Protein 2UCZ (pdb70)

InterPro domains:
  IPR000608 Ubiquitin-conjugating (UBC), catalytic core domain [PF00179] (8-156)
  IPR000608 Ubiquitin-conjugating (UBC), catalytic core domain [PS50127] (4-164)
  IPR016135 Ubiquitin-conjugating enzyme/RWD-like [G3DSA:3.10.110.10] (1-165)
  IPR016135 Ubiquitin-conjugating enzyme/RWD-like [SSF54495] (3-162)
  IPR023313 Ubiquitin-conjugating enzyme, active site [PS00183] (78-93)
  IPR050113 Ubiquitin-conjugating enzyme E2-like [PTHR24067] (4-155)

B-factor: mean 26.13, std 0.0, range [26.13, 26.13]

Organism: Saccharomyces cerevisiae (strain ATCC 204508 / S288c) (NCBI:txid559292)

Foldseek 3Di:
DVVQVVVLVVLLVVCVVVPDPQKDKFDPDPPPRQKMKMWHQADDPFLRNLAIFIWMWGDDPPPPAAAIWIFTCCAAQAQQAANNGTGWFQCNADCPDCVPDPPNPLRHGDNVDGVVSVSVVVRVCSVPPDNVNGRDDVSNCCCVPVVVVSSVVRNVVRVVVVVD

Structure (mmCIF, N/CA/C/O backbone):
data_2UCZ
#
_entry.id   2UCZ
#
_cell.length_a   106.500
_cell.length_b   106.500
_cell.length_c   49.300
_cell.angle_alpha   90.00
_cell.angle_beta   90.00
_cell.angle_gamma   120.00
#
_symmetry.space_group_name_H-M   'P 65'
#
loop_
_atom_site.group_PDB
_atom_site.id
_atom_site.type_symbol
_atom_site.label_atom_id
_atom_site.label_alt_id
_atom_site.label_comp_id
_atom_site.label_asym_id
_atom_site.label_entity_id
_atom_site.label_seq_id
_atom_site.pdbx_PDB_ins_code
_atom_site.Cartn_x
_atom_site.Cartn_y
_atom_site.Cartn_z
_atom_site.occupancy
_atom_site.B_iso_or_equiv
_atom_site.auth_seq_id
_atom_site.auth_comp_id
_atom_site.auth_asym_id
_atom_site.auth_atom_id
_atom_site.pdbx_PDB_model_num
ATOM 1 N N . SER A 1 2 ? -1.444 58.809 -17.780 1.00 26.13 2 SER A N 1
ATOM 2 C CA . SER A 1 2 ? -2.876 58.625 -18.179 1.00 26.13 2 SER A CA 1
ATOM 3 C C . SER A 1 2 ? -3.052 57.391 -19.055 1.00 26.13 2 SER A C 1
ATOM 4 O O . SER A 1 2 ? -4.074 56.712 -18.981 1.00 26.13 2 SER A O 1
ATOM 7 N N . LYS A 1 3 ? -2.078 57.134 -19.925 1.00 26.13 3 LYS A N 1
ATOM 8 C CA . LYS A 1 3 ? -2.118 55.955 -20.792 1.00 26.13 3 LYS A CA 1
ATOM 9 C C . LYS A 1 3 ? -1.525 54.778 -20.015 1.00 26.13 3 LYS A C 1
ATOM 10 O O . LYS A 1 3 ? -1.799 53.615 -20.310 1.00 26.13 3 LYS A O 1
ATOM 16 N N . THR A 1 4 ? -0.670 55.113 -19.049 1.00 26.13 4 THR A N 1
ATOM 17 C CA . THR A 1 4 ? -0.011 54.146 -18.166 1.00 26.13 4 THR A CA 1
ATOM 18 C C . THR A 1 4 ? -1.029 53.717 -17.101 1.00 26.13 4 THR A C 1
ATOM 19 O O . THR A 1 4 ? -1.123 52.533 -16.756 1.00 26.13 4 THR A O 1
ATOM 23 N N . ALA A 1 5 ? -1.819 54.692 -16.635 1.00 26.13 5 ALA A N 1
ATOM 24 C CA . ALA A 1 5 ? -2.867 54.473 -15.639 1.00 26.13 5 ALA A CA 1
ATOM 25 C C . ALA A 1 5 ? -3.929 53.538 -16.211 1.00 26.13 5 ALA A C 1
ATOM 26 O O . ALA A 1 5 ? -4.480 52.700 -15.498 1.00 26.13 5 ALA A O 1
ATOM 28 N N . GLN A 1 6 ? -4.182 53.662 -17.513 1.00 26.13 6 GLN A N 1
ATOM 29 C CA . GLN A 1 6 ? -5.174 52.835 -18.185 1.00 26.13 6 GLN A CA 1
ATOM 30 C C . GLN A 1 6 ? -4.725 51.375 -18.342 1.00 26.13 6 GLN A C 1
ATOM 31 O O . GLN A 1 6 ? -5.520 50.452 -18.161 1.00 26.13 6 GLN A O 1
ATOM 37 N N . LYS A 1 7 ? -3.457 51.161 -18.672 1.00 26.13 7 LYS A N 1
ATOM 38 C CA . LYS A 1 7 ? -2.950 49.793 -18.823 1.00 26.13 7 LYS A CA 1
ATOM 39 C C . LYS A 1 7 ? -3.059 49.107 -17.461 1.00 26.13 7 LYS A C 1
ATOM 40 O O . LYS A 1 7 ? -3.331 47.908 -17.378 1.00 26.13 7 LYS A O 1
ATOM 46 N N . ARG A 1 8 ? -2.850 49.901 -16.408 1.00 26.13 8 ARG A N 1
ATOM 47 C CA . ARG A 1 8 ? -2.894 49.469 -15.006 1.00 26.13 8 ARG A CA 1
ATOM 48 C C . ARG A 1 8 ? -4.295 49.075 -14.554 1.00 26.13 8 ARG A C 1
ATOM 49 O O . ARG A 1 8 ? -4.496 47.986 -14.012 1.00 26.13 8 ARG A O 1
ATOM 57 N N . LEU A 1 9 ? -5.240 49.995 -14.750 1.00 26.13 9 LEU A N 1
ATOM 58 C CA . LEU A 1 9 ? -6.635 49.789 -14.382 1.00 26.13 9 LEU A CA 1
ATOM 59 C C . LEU A 1 9 ? -7.228 48.599 -15.103 1.00 26.13 9 LEU A C 1
ATOM 60 O O . LEU A 1 9 ? -8.121 47.949 -14.572 1.00 26.13 9 LEU A O 1
ATOM 65 N N . LEU A 1 10 ? -6.720 48.297 -16.298 1.00 26.13 10 LEU A N 1
ATOM 66 C CA . LEU A 1 10 ? -7.215 47.158 -17.056 1.00 26.13 10 LEU A CA 1
ATOM 67 C C . LEU A 1 10 ? -6.894 45.820 -16.418 1.00 26.13 10 LEU A C 1
ATOM 68 O O . LEU A 1 10 ? -7.735 44.928 -16.416 1.00 26.13 10 LEU A O 1
ATOM 73 N N . LYS A 1 11 ? -5.678 45.671 -15.900 1.00 26.13 11 LYS A N 1
ATOM 74 C CA . LYS A 1 11 ? -5.258 44.420 -15.260 1.00 26.13 11 LYS A CA 1
ATOM 75 C C . LYS A 1 11 ? -6.042 44.167 -13.985 1.00 26.13 11 LYS A C 1
ATOM 76 O O . LYS A 1 11 ? -6.571 43.073 -13.784 1.00 26.13 11 LYS A O 1
ATOM 82 N N . GLU A 1 12 ? -6.096 45.187 -13.129 1.00 26.13 12 GLU A N 1
ATOM 83 C CA . GLU A 1 12 ? -6.797 45.112 -11.851 1.00 26.13 12 GLU A CA 1
ATOM 84 C C . GLU A 1 12 ? -8.249 44.747 -12.054 1.00 26.13 12 GLU A C 1
ATOM 85 O O . GLU A 1 12 ? -8.803 43.931 -11.318 1.00 26.13 12 GLU A O 1
ATOM 91 N N . LEU A 1 13 ? -8.842 45.350 -13.080 1.00 26.13 13 LEU A N 1
ATOM 92 C CA . LEU A 1 13 ? -10.226 45.115 -13.445 1.00 26.13 13 LEU A CA 1
ATOM 93 C C . LEU A 1 13 ? -10.394 43.670 -13.894 1.00 26.13 13 LEU A C 1
ATOM 94 O O . LEU A 1 13 ? -11.241 42.943 -13.367 1.00 26.13 13 LEU A O 1
ATOM 99 N N . GLN A 1 14 ? -9.544 43.270 -14.840 1.00 26.13 14 GLN A N 1
ATOM 100 C CA . GLN A 1 14 ? -9.516 41.925 -15.407 1.00 26.13 14 GLN A CA 1
ATOM 101 C C . GLN A 1 14 ? -9.330 40.904 -14.279 1.00 26.13 14 GLN A C 1
ATOM 102 O O . GLN A 1 14 ? -10.000 39.864 -14.249 1.00 26.13 14 GLN A O 1
ATOM 108 N N . GLN A 1 15 ? -8.449 41.228 -13.335 1.00 26.13 15 GLN A N 1
ATOM 109 C CA . GLN A 1 15 ? -8.170 40.346 -12.202 1.00 26.13 15 GLN A CA 1
ATOM 110 C C . GLN A 1 15 ? -9.315 40.240 -11.207 1.00 26.13 15 GLN A C 1
ATOM 111 O O . GLN A 1 15 ? -9.580 39.169 -10.648 1.00 26.13 15 GLN A O 1
ATOM 117 N N . LEU A 1 16 ? -9.945 41.376 -10.936 1.00 26.13 16 LEU A N 1
ATOM 118 C CA . LEU A 1 16 ? -11.051 41.414 -10.004 1.00 26.13 16 LEU A CA 1
ATOM 119 C C . LEU A 1 16 ? -12.233 40.604 -10.491 1.00 26.13 16 LEU A C 1
ATOM 120 O O . LEU A 1 16 ? -12.807 39.817 -9.734 1.00 26.13 16 LEU A O 1
ATOM 125 N N . ILE A 1 17 ? -12.574 40.775 -11.764 1.00 26.13 17 ILE A N 1
ATOM 126 C CA . ILE A 1 17 ? -13.713 40.074 -12.352 1.00 26.13 17 ILE A CA 1
ATOM 127 C C . ILE A 1 17 ? -13.662 38.539 -12.221 1.00 26.13 17 ILE A C 1
ATOM 128 O O . ILE A 1 17 ? -14.682 37.886 -11.956 1.00 26.13 17 ILE A O 1
ATOM 133 N N . LYS A 1 18 ? -12.464 37.981 -12.338 1.00 26.13 18 LYS A N 1
ATOM 134 C CA . LYS A 1 18 ? -12.283 36.545 -12.224 1.00 26.13 18 LYS A CA 1
ATOM 135 C C . LYS A 1 18 ? -12.188 36.106 -10.754 1.00 26.13 18 LYS A C 1
ATOM 136 O O . LYS A 1 18 ? -12.809 35.123 -10.361 1.00 26.13 18 LYS A O 1
ATOM 142 N N . ASP A 1 19 ? -11.408 36.819 -9.946 1.00 26.13 19 ASP A N 1
ATOM 143 C CA . ASP A 1 19 ? -11.282 36.467 -8.530 1.00 26.13 19 ASP A CA 1
ATOM 144 C C . ASP A 1 19 ? -11.935 37.577 -7.696 1.00 26.13 19 ASP A C 1
ATOM 145 O O . ASP A 1 19 ? -11.265 38.272 -6.917 1.00 26.13 19 ASP A O 1
ATOM 150 N N . SER A 1 20 ? -13.250 37.735 -7.869 1.00 26.13 20 SER A N 1
ATOM 151 C CA . SER A 1 20 ? -14.016 38.776 -7.168 1.00 26.13 20 SER A CA 1
ATOM 152 C C . SER A 1 20 ? -14.275 38.499 -5.678 1.00 26.13 20 SER A C 1
ATOM 153 O O . SER A 1 20 ? -14.873 37.477 -5.315 1.00 26.13 20 SER A O 1
ATOM 156 N N . PRO A 1 21 ? -13.820 39.417 -4.802 1.00 26.13 21 PRO A N 1
ATOM 157 C CA . PRO A 1 21 ? -13.972 39.336 -3.346 1.00 26.13 21 PRO A CA 1
ATOM 158 C C . PRO A 1 21 ? -15.437 39.168 -2.968 1.00 26.13 21 PRO A C 1
ATOM 159 O O . PRO A 1 21 ? -16.318 39.828 -3.538 1.00 26.13 21 PRO A O 1
ATOM 163 N N . PRO A 1 22 ? -15.712 38.296 -1.980 1.00 26.13 22 PRO A N 1
ATOM 164 C CA . PRO A 1 22 ? -17.073 38.026 -1.512 1.00 26.13 22 PRO A CA 1
ATOM 165 C C . PRO A 1 22 ? -17.813 39.284 -1.051 1.00 26.13 22 PRO A C 1
ATOM 166 O O . PRO A 1 22 ? -17.266 40.117 -0.318 1.00 26.13 22 PRO A O 1
ATOM 170 N N . GLY A 1 23 ? -19.028 39.450 -1.565 1.00 26.13 23 GLY A N 1
ATOM 171 C CA . GLY A 1 23 ? -19.854 40.583 -1.193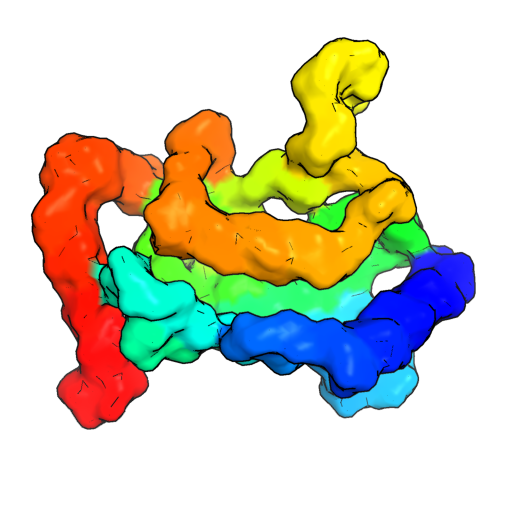 1.00 26.13 23 GLY A CA 1
ATOM 172 C C . GLY A 1 23 ? -19.537 41.884 -1.888 1.00 26.13 23 GLY A C 1
ATOM 173 O O . GLY A 1 23 ? -20.040 42.943 -1.492 1.00 26.13 23 GLY A O 1
ATOM 174 N N . ILE A 1 24 ? -18.701 41.829 -2.916 1.00 26.13 24 ILE A N 1
ATOM 175 C CA . ILE A 1 24 ? -18.362 43.047 -3.626 1.00 26.13 24 ILE A CA 1
ATOM 176 C C . ILE A 1 24 ? -18.240 42.862 -5.129 1.00 26.13 24 ILE A C 1
ATOM 177 O O . ILE A 1 24 ? -17.628 41.910 -5.613 1.00 26.13 24 ILE A O 1
ATOM 182 N N . VAL A 1 25 ? -18.831 43.797 -5.857 1.00 26.13 25 VAL A N 1
ATOM 183 C CA . VAL A 1 25 ? -18.765 43.817 -7.307 1.00 26.13 25 VAL A CA 1
ATOM 184 C C . VAL A 1 25 ? -18.469 45.263 -7.703 1.00 26.13 25 VAL A C 1
ATOM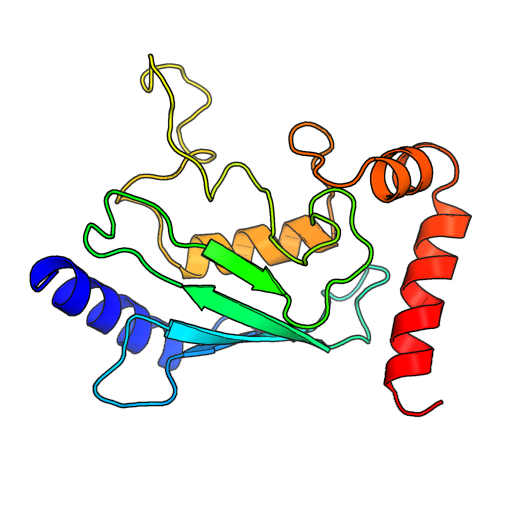 185 O O . VAL A 1 25 ? -19.193 46.190 -7.324 1.00 26.13 25 VAL A O 1
ATOM 189 N N . ALA A 1 26 ? -17.361 45.466 -8.405 1.00 26.13 26 ALA A N 1
ATOM 190 C CA . ALA A 1 26 ? -17.000 46.814 -8.825 1.00 26.13 26 ALA A CA 1
ATOM 191 C C . ALA A 1 26 ? -16.493 46.830 -10.257 1.00 26.13 26 ALA A C 1
ATOM 192 O O . A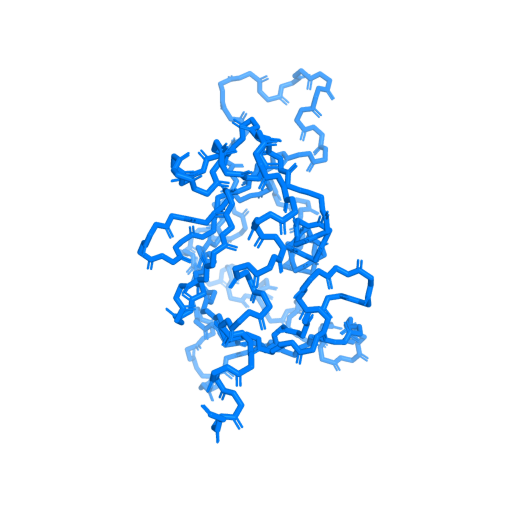LA A 1 26 ? -15.927 45.842 -10.734 1.00 26.13 26 ALA A O 1
ATOM 194 N N . GLY A 1 27 ? -16.702 47.959 -10.931 1.00 26.13 27 GLY A N 1
ATOM 195 C CA . GLY A 1 27 ? -16.261 48.095 -12.302 1.00 26.13 27 GLY A CA 1
ATOM 196 C C . GLY A 1 27 ? -16.893 49.289 -12.980 1.00 26.13 27 GLY A C 1
ATOM 197 O O . GLY A 1 27 ? -17.863 49.843 -12.464 1.00 26.13 27 GLY A O 1
ATOM 198 N N . PRO A 1 28 ? -16.375 49.699 -14.157 1.00 26.13 28 PRO A N 1
ATOM 199 C CA . PRO A 1 28 ? -16.883 50.836 -14.924 1.00 26.13 28 PRO A CA 1
ATOM 200 C C . PRO A 1 28 ? -18.162 50.497 -15.680 1.00 26.13 28 PRO A C 1
ATOM 201 O O . PRO A 1 28 ? -18.509 49.325 -15.843 1.00 26.13 28 PRO A O 1
ATOM 205 N N . LYS A 1 29 ? -18.869 51.535 -16.113 1.00 26.13 29 LYS A N 1
ATOM 206 C CA . LYS A 1 29 ? -20.121 51.380 -16.857 1.00 26.13 29 LYS A CA 1
ATOM 207 C C . LYS A 1 29 ? -19.817 51.315 -18.360 1.00 26.13 29 LYS A C 1
ATOM 208 O O . LYS A 1 29 ? -20.385 50.497 -19.090 1.00 26.13 29 LYS A O 1
ATOM 214 N N . SER A 1 30 ? -18.913 52.195 -18.797 1.00 26.13 30 SER A N 1
ATOM 215 C CA . SER A 1 30 ? -18.476 52.300 -20.194 1.00 26.13 30 SER A CA 1
ATOM 216 C C . SER A 1 30 ? -17.155 51.565 -20.436 1.00 26.13 30 SER A C 1
ATOM 217 O O . SER A 1 30 ? -16.271 51.527 -19.577 1.00 26.13 30 SER A O 1
ATOM 220 N N . GLU A 1 31 ? -17.027 51.010 -21.633 1.00 26.13 31 GLU A N 1
ATOM 221 C CA . GLU A 1 31 ? -15.815 50.305 -22.022 1.00 26.13 31 GLU A CA 1
ATOM 222 C C . GLU A 1 31 ? -14.670 51.321 -22.194 1.00 26.13 31 GLU A C 1
ATOM 223 O O . GLU A 1 31 ? -13.482 50.970 -22.107 1.00 26.13 31 GLU A O 1
ATOM 229 N N . ASN A 1 32 ? -15.041 52.581 -22.428 1.00 26.13 32 ASN A N 1
ATOM 230 C CA . ASN A 1 32 ? -14.056 53.636 -22.624 1.00 26.13 32 ASN A CA 1
ATOM 231 C C . ASN A 1 32 ? -13.725 54.463 -21.387 1.00 26.13 32 ASN A C 1
ATOM 232 O O . ASN A 1 32 ? -12.557 54.791 -21.169 1.00 26.13 32 ASN A O 1
ATOM 237 N N . ASN A 1 33 ? -14.722 54.820 -20.581 1.00 26.13 33 ASN A N 1
ATOM 238 C CA . ASN A 1 33 ? -14.392 55.565 -19.373 1.00 26.13 33 ASN A CA 1
ATOM 239 C C . ASN A 1 33 ? -14.162 54.614 -18.211 1.00 26.13 33 ASN A C 1
ATOM 240 O O . ASN A 1 33 ? -15.090 54.225 -17.487 1.00 26.13 33 ASN A O 1
ATOM 245 N N . ILE A 1 34 ? -12.896 54.246 -18.063 1.00 26.13 34 ILE A N 1
ATOM 246 C CA . ILE A 1 34 ? -12.440 53.321 -17.040 1.00 26.13 34 ILE A CA 1
ATOM 247 C C . ILE A 1 34 ? -11.982 54.058 -15.778 1.00 26.13 34 ILE A C 1
ATOM 248 O O . ILE A 1 34 ? -11.570 53.441 -14.796 1.00 26.13 34 ILE A O 1
ATOM 253 N N . PHE A 1 35 ? -12.056 55.382 -15.803 1.00 26.13 35 PHE A N 1
ATOM 254 C CA . PHE A 1 35 ? -11.649 56.162 -14.649 1.00 26.13 35 PHE A CA 1
ATOM 255 C C . PHE A 1 35 ? -12.738 56.330 -13.597 1.00 26.13 35 PHE A C 1
ATOM 256 O O . PHE A 1 35 ? -12.528 56.988 -12.580 1.00 26.13 35 PHE A O 1
ATOM 264 N N . ILE A 1 36 ? -13.905 55.742 -13.840 1.00 26.13 36 ILE A N 1
ATOM 265 C CA . ILE A 1 36 ? -15.003 55.819 -12.889 1.00 26.13 36 ILE A CA 1
ATOM 266 C C . ILE A 1 36 ? -15.659 54.464 -12.755 1.00 26.13 36 ILE A C 1
ATOM 267 O O . ILE A 1 36 ? -16.182 53.908 -13.730 1.00 26.13 36 ILE A O 1
ATOM 272 N N . TRP A 1 37 ? -15.612 53.932 -11.538 1.00 26.13 37 TRP A N 1
ATOM 273 C CA . TRP A 1 37 ? -16.193 52.635 -11.231 1.00 26.13 37 TRP A CA 1
ATOM 274 C C . TRP A 1 37 ? -17.356 52.738 -10.257 1.00 26.13 37 TRP A C 1
ATOM 275 O O . TRP A 1 37 ? -17.431 53.653 -9.435 1.00 26.13 37 TRP A O 1
ATOM 286 N N . ASP A 1 38 ? -18.238 51.751 -10.343 1.00 26.13 38 ASP A N 1
ATOM 287 C CA . ASP A 1 38 ? -19.386 51.644 -9.473 1.00 26.13 38 ASP A CA 1
ATOM 288 C C . ASP A 1 38 ? -19.189 50.439 -8.584 1.00 26.13 38 ASP A C 1
ATOM 289 O O . ASP A 1 38 ? -18.706 49.403 -9.035 1.00 26.13 38 ASP A O 1
ATOM 294 N N . CYS A 1 39 ? -19.559 50.583 -7.317 1.00 26.13 39 CYS A N 1
ATOM 295 C CA . CYS A 1 39 ? -19.411 49.500 -6.359 1.00 26.13 39 CYS A CA 1
ATOM 296 C C . CYS A 1 39 ? -20.693 49.176 -5.641 1.00 26.13 39 CYS A C 1
ATOM 297 O O . CYS A 1 39 ? -21.555 50.045 -5.440 1.00 26.13 39 CYS A O 1
ATOM 300 N N . LEU A 1 40 ? -20.794 47.900 -5.278 1.00 26.13 40 LEU A N 1
ATOM 301 C CA . LEU A 1 40 ? -21.909 47.352 -4.535 1.00 26.13 40 LEU A CA 1
ATOM 302 C C . LEU A 1 40 ? -21.281 46.549 -3.424 1.00 26.13 40 LEU A C 1
ATOM 303 O O . LEU A 1 40 ? -20.822 45.430 -3.619 1.00 26.13 40 LEU A O 1
ATOM 308 N N . ILE A 1 41 ? -21.229 47.164 -2.256 1.00 26.13 41 ILE A N 1
ATOM 309 C CA . ILE A 1 41 ? -20.635 46.558 -1.081 1.00 26.13 41 ILE A CA 1
ATOM 310 C C . ILE A 1 41 ? -21.728 46.158 -0.110 1.00 26.13 41 ILE A C 1
ATOM 311 O O . ILE A 1 41 ? -22.575 46.976 0.241 1.00 26.13 41 ILE A O 1
ATOM 316 N N . GLN A 1 42 ? -21.749 44.886 0.265 1.00 26.13 42 GLN A N 1
ATOM 317 C CA . GLN A 1 42 ? -22.726 44.412 1.238 1.00 26.13 42 GLN A CA 1
ATOM 318 C C . GLN A 1 42 ? -22.037 44.485 2.594 1.00 26.13 42 GLN A C 1
ATOM 319 O O . GLN A 1 42 ? -20.833 44.211 2.695 1.00 26.13 42 GLN A O 1
ATOM 325 N N . GLY A 1 43 ? -22.788 44.866 3.624 1.00 26.13 43 GLY A N 1
ATOM 326 C CA . GLY A 1 43 ? -22.216 44.948 4.951 1.00 26.13 43 GLY A CA 1
ATOM 327 C C . GLY A 1 43 ? -21.715 43.599 5.450 1.00 26.13 43 GLY A C 1
ATOM 328 O O . GLY A 1 43 ? -22.391 42.574 5.270 1.00 26.13 43 GLY A O 1
ATOM 329 N N . PRO A 1 44 ? -20.512 43.552 6.052 1.00 26.13 44 PRO A N 1
ATOM 330 C CA . PRO A 1 44 ? -19.980 42.289 6.561 1.00 26.13 44 PRO A CA 1
ATOM 331 C C . PRO A 1 44 ? -20.888 41.682 7.652 1.00 26.13 44 PRO A C 1
ATOM 332 O O . PRO A 1 44 ? -21.583 42.394 8.381 1.00 26.13 44 PRO A O 1
ATOM 336 N N . PRO A 1 45 ? -20.867 40.350 7.774 1.00 26.13 45 PRO A N 1
ATOM 337 C CA . PRO A 1 45 ? -21.619 39.502 8.701 1.00 26.13 45 PRO A CA 1
ATOM 338 C C . PRO A 1 45 ? -21.983 39.976 10.106 1.00 26.13 45 PRO A C 1
ATOM 339 O O . PRO A 1 45 ? -23.168 40.138 10.420 1.00 26.13 45 PRO A O 1
ATOM 343 N N . ASP A 1 46 ? -20.993 40.167 10.971 1.00 26.13 46 ASP A N 1
ATOM 344 C CA . ASP A 1 46 ? -21.311 40.540 12.348 1.00 26.13 46 ASP A CA 1
ATOM 345 C C . ASP A 1 46 ? -21.230 42.006 12.708 1.00 26.13 46 ASP A C 1
ATOM 346 O O . ASP A 1 46 ? -21.009 42.363 13.870 1.00 26.13 46 ASP A O 1
ATOM 351 N N . THR A 1 47 ? -21.446 42.852 11.708 1.00 26.13 47 THR A N 1
ATOM 352 C CA . THR A 1 47 ? -21.403 44.293 11.895 1.00 26.13 47 THR A CA 1
ATOM 353 C C . THR A 1 47 ? -22.821 44.794 11.770 1.00 26.13 47 THR A C 1
ATOM 354 O O . THR A 1 47 ? -23.661 44.124 11.182 1.00 26.13 47 THR A O 1
ATOM 358 N N . PRO A 1 48 ? -23.133 45.952 12.366 1.00 26.13 48 PRO A N 1
ATOM 359 C CA . PRO A 1 48 ? -24.502 46.479 12.259 1.00 26.13 48 PRO A CA 1
ATOM 360 C C . PRO A 1 48 ? -24.910 46.813 10.811 1.00 26.13 48 PRO A C 1
ATOM 361 O O . PRO A 1 48 ? -26.023 47.290 10.559 1.00 26.13 48 PRO A O 1
ATOM 365 N N . TYR A 1 49 ? -24.003 46.514 9.875 1.00 26.13 49 TYR A N 1
ATOM 366 C CA . TYR A 1 49 ? -24.197 46.750 8.438 1.00 26.13 49 TYR A CA 1
ATOM 367 C C . TYR A 1 49 ? -24.621 45.486 7.678 1.00 26.13 49 TYR A C 1
ATOM 368 O O . TYR A 1 49 ? -25.154 45.563 6.568 1.00 26.13 49 TYR A O 1
ATOM 377 N N . ALA A 1 50 ? -24.391 44.335 8.305 1.00 26.13 50 ALA A N 1
ATOM 378 C CA . ALA A 1 50 ? -24.675 43.022 7.747 1.00 26.13 50 ALA A CA 1
ATOM 379 C C . ALA A 1 50 ? -25.770 42.948 6.697 1.00 26.13 50 ALA A C 1
ATOM 380 O O . ALA A 1 50 ? -25.564 42.444 5.584 1.00 26.13 50 ALA A O 1
ATOM 382 N N . ASP A 1 51 ? -26.926 43.495 7.036 1.00 26.13 51 ASP A N 1
ATOM 383 C CA . ASP A 1 51 ? -28.063 43.429 6.137 1.00 26.13 51 ASP A CA 1
ATOM 384 C C . ASP A 1 51 ? -28.086 44.474 5.031 1.00 26.13 51 ASP A C 1
ATOM 385 O O . ASP A 1 51 ? -28.644 44.223 3.962 1.00 26.13 51 ASP A O 1
ATOM 390 N N . GLY A 1 52 ? -27.454 45.619 5.256 1.00 26.13 52 GLY A N 1
ATOM 391 C CA . GLY A 1 52 ? -27.451 46.648 4.234 1.00 26.13 52 GLY A CA 1
ATOM 392 C C . GLY A 1 52 ? -26.536 46.362 3.066 1.00 26.13 52 GLY A C 1
ATOM 393 O O . GLY A 1 52 ? -25.675 45.490 3.139 1.00 26.13 52 GLY A O 1
ATOM 394 N N . VAL A 1 53 ? -26.793 47.047 1.958 1.00 26.13 53 VAL A N 1
ATOM 395 C CA . VAL A 1 53 ? -25.982 46.945 0.746 1.00 26.13 53 VAL A CA 1
ATOM 396 C C . VAL A 1 53 ? -25.796 48.377 0.298 1.00 26.13 53 VAL A C 1
ATOM 397 O O . VAL A 1 53 ? -26.765 49.096 0.071 1.00 26.13 53 VAL A O 1
ATOM 401 N N . PHE A 1 54 ? -24.545 48.792 0.176 1.00 26.13 54 PHE A N 1
ATOM 402 C CA . PHE A 1 54 ? -24.267 50.172 -0.165 1.00 26.13 54 PHE A CA 1
ATOM 403 C C . PHE A 1 54 ? -23.637 50.422 -1.519 1.00 26.13 54 PHE A C 1
ATOM 404 O O . PHE A 1 54 ? -22.815 49.643 -1.998 1.00 26.13 54 PHE A O 1
ATOM 412 N N . ASN A 1 55 ? -24.084 51.499 -2.153 1.00 26.13 55 ASN A N 1
ATOM 413 C CA . ASN A 1 55 ? -23.574 51.905 -3.445 1.00 26.13 55 ASN A CA 1
ATOM 414 C C . ASN A 1 55 ? -22.439 52.885 -3.248 1.00 26.13 55 ASN A C 1
ATOM 415 O O . ASN A 1 55 ? -22.548 53.805 -2.431 1.00 26.13 55 ASN A O 1
ATOM 420 N N . ALA A 1 56 ? -21.363 52.712 -4.008 1.00 26.13 56 ALA A N 1
ATOM 421 C CA . ALA A 1 56 ? -20.221 53.617 -3.911 1.00 26.13 56 ALA A CA 1
ATOM 422 C C . ALA A 1 56 ? -19.596 53.913 -5.272 1.00 26.13 56 ALA A C 1
ATOM 423 O O . ALA A 1 56 ? -19.670 53.110 -6.196 1.00 26.13 56 ALA A O 1
ATOM 425 N N . LYS A 1 57 ? -18.987 55.083 -5.385 1.00 26.13 57 LYS A N 1
ATOM 426 C CA . LYS A 1 57 ? -18.336 55.496 -6.614 1.00 26.13 57 LYS A CA 1
ATOM 427 C C . LYS A 1 57 ? -16.840 55.594 -6.336 1.00 26.13 57 LYS A C 1
ATOM 428 O O . LYS A 1 57 ? -16.422 56.176 -5.329 1.00 26.13 57 LYS A O 1
ATOM 434 N N . LEU A 1 58 ? -16.036 55.020 -7.225 1.00 26.13 58 LEU A N 1
ATOM 435 C CA . LEU A 1 58 ? -14.585 55.046 -7.085 1.00 26.13 58 LEU A CA 1
ATOM 436 C C . LEU A 1 58 ? -13.982 55.801 -8.280 1.00 26.13 58 LEU A C 1
ATOM 437 O O . LEU A 1 58 ? -14.062 55.333 -9.410 1.00 26.13 58 LEU A O 1
ATOM 442 N N . GLU A 1 59 ? -13.421 56.986 -8.025 1.00 26.13 59 GLU A N 1
ATOM 443 C CA . GLU A 1 59 ? -12.813 57.826 -9.073 1.00 26.13 59 GLU A CA 1
ATOM 444 C C . GLU A 1 59 ? -11.287 57.898 -9.027 1.00 26.13 59 GLU A C 1
ATOM 445 O O . GLU A 1 59 ? -10.721 58.430 -8.080 1.00 26.13 59 GLU A O 1
ATOM 451 N N . PHE A 1 60 ? -10.655 57.444 -10.112 1.00 26.13 60 PHE A N 1
ATOM 452 C CA . PHE A 1 60 ? -9.200 57.391 -10.266 1.00 26.13 60 PHE A CA 1
ATOM 453 C C . PHE A 1 60 ? -8.601 58.577 -11.002 1.00 26.13 60 PHE A C 1
ATOM 454 O O . PHE A 1 60 ? -9.079 58.947 -12.069 1.00 26.13 60 PHE A O 1
ATOM 462 N N . PRO A 1 61 ? -7.486 59.131 -10.486 1.00 26.13 61 PRO A N 1
ATOM 463 C CA . PRO A 1 61 ? -6.817 60.277 -11.109 1.00 26.13 61 PRO A CA 1
ATOM 464 C C . PRO A 1 61 ? -6.009 59.874 -12.347 1.00 26.13 61 PRO A C 1
ATOM 465 O O . PRO A 1 61 ? -5.860 58.691 -12.650 1.00 26.13 61 PRO A O 1
ATOM 469 N N . LYS A 1 62 ? -5.486 60.867 -13.055 1.00 26.13 62 LYS A N 1
ATOM 470 C CA . LYS A 1 62 ? -4.713 60.624 -14.269 1.00 26.13 62 LYS A CA 1
ATOM 471 C C . LYS A 1 62 ? -3.371 59.953 -13.996 1.00 26.13 62 LYS A C 1
ATOM 472 O O . LYS A 1 62 ? -2.857 59.181 -14.814 1.00 26.13 62 LYS A O 1
ATOM 478 N N . ASP A 1 63 ? -2.825 60.234 -12.822 1.00 26.13 63 ASP A N 1
ATOM 479 C CA . ASP A 1 63 ? -1.531 59.714 -12.431 1.00 26.13 63 ASP A CA 1
ATOM 480 C C . ASP A 1 63 ? -1.554 58.460 -11.587 1.00 26.13 63 ASP A C 1
ATOM 481 O O . ASP A 1 63 ? -0.615 58.215 -10.830 1.00 26.13 63 ASP A O 1
ATOM 486 N N . TYR A 1 64 ? -2.634 57.689 -11.679 1.00 26.13 64 TYR A N 1
ATOM 487 C CA . TYR A 1 64 ? -2.750 56.436 -10.953 1.00 26.13 64 TYR A CA 1
ATOM 488 C C . TYR A 1 64 ? -1.652 55.523 -11.522 1.00 26.13 64 TYR A C 1
ATOM 489 O O . TYR A 1 64 ? -1.319 55.621 -12.701 1.00 26.13 64 TYR A O 1
ATOM 498 N N . PRO A 1 65 ? -1.037 54.658 -10.695 1.00 26.13 65 PRO A N 1
ATOM 499 C CA . PRO A 1 65 ? -1.224 54.390 -9.264 1.00 26.13 65 PRO A CA 1
ATOM 500 C C . PRO A 1 65 ? -0.431 55.267 -8.301 1.00 26.13 65 PRO A C 1
ATOM 501 O O . PRO A 1 65 ? -0.331 54.948 -7.121 1.00 26.13 65 PRO A O 1
ATOM 505 N N . LEU A 1 66 ? 0.131 56.362 -8.794 1.00 26.13 66 LEU A N 1
ATOM 506 C CA . LEU A 1 66 ? 0.909 57.244 -7.941 1.00 26.13 66 LEU A CA 1
ATOM 507 C C . LEU A 1 66 ? 0.033 57.928 -6.916 1.00 26.13 66 LEU A C 1
ATOM 508 O O . LEU A 1 66 ? 0.419 58.070 -5.762 1.00 26.13 66 LEU A O 1
ATOM 513 N N . SER A 1 67 ? -1.143 58.368 -7.340 1.00 26.13 67 SER A N 1
ATOM 514 C CA . SER A 1 67 ? -2.078 59.010 -6.443 1.00 26.13 67 SER A CA 1
ATOM 515 C C . SER A 1 67 ? -3.249 58.078 -6.276 1.00 26.13 67 SER A C 1
ATOM 516 O O . SER A 1 67 ? -3.631 57.379 -7.203 1.00 26.13 67 SER A O 1
ATOM 519 N N . PRO A 1 68 ? -3.823 58.027 -5.072 1.00 26.13 68 PRO A N 1
ATOM 520 C CA . PRO A 1 68 ? -4.954 57.126 -4.853 1.00 26.13 68 PRO A CA 1
ATOM 521 C C . PRO A 1 68 ? -6.252 57.618 -5.469 1.00 26.13 68 PRO A C 1
ATOM 522 O O . PRO A 1 68 ? -6.351 58.759 -5.918 1.00 26.13 68 PRO A O 1
ATOM 526 N N . PRO A 1 69 ? -7.242 56.728 -5.563 1.00 26.13 69 PRO A N 1
ATOM 527 C CA . PRO A 1 69 ? -8.547 57.082 -6.120 1.00 26.13 69 PRO A CA 1
ATOM 528 C C . PRO A 1 69 ? -9.341 57.830 -5.044 1.00 26.13 69 PRO A C 1
ATOM 529 O O . PRO A 1 69 ? -8.807 58.187 -3.995 1.00 26.13 69 PRO A O 1
ATOM 533 N N . LYS A 1 70 ? -10.611 58.085 -5.314 1.00 26.13 70 LYS A N 1
ATOM 534 C CA . LYS A 1 70 ? -11.445 58.762 -4.349 1.00 26.13 70 LYS A CA 1
ATOM 535 C C . LYS A 1 70 ? -12.694 57.929 -4.192 1.00 26.13 70 LYS A C 1
ATOM 536 O O . LYS A 1 70 ? -13.543 57.872 -5.088 1.00 26.13 70 LYS A O 1
ATOM 542 N N . LEU A 1 71 ? -12.779 57.242 -3.062 1.00 26.13 71 LEU A N 1
ATOM 543 C CA . LEU A 1 71 ? -13.924 56.398 -2.779 1.00 26.13 71 LEU A CA 1
ATOM 544 C C . LEU A 1 71 ? -14.958 57.226 -2.082 1.00 26.13 71 LEU A C 1
ATOM 545 O O . LEU A 1 71 ? -14.641 57.949 -1.139 1.00 26.13 71 LEU A O 1
ATOM 550 N N . THR A 1 72 ? -16.196 57.113 -2.544 1.00 26.13 72 THR A N 1
ATOM 551 C CA . THR A 1 72 ? -17.297 57.862 -1.963 1.00 26.13 72 THR A CA 1
ATOM 552 C C . THR A 1 72 ? -18.620 57.113 -2.091 1.00 26.13 72 THR A C 1
ATOM 553 O O . THR A 1 72 ? -19.027 56.735 -3.184 1.00 26.13 72 THR A O 1
ATOM 557 N N . PHE A 1 73 ? -19.227 56.814 -0.944 1.00 26.13 73 PHE A N 1
ATOM 558 C CA . PHE A 1 73 ? -20.509 56.124 -0.906 1.00 26.13 73 PHE A CA 1
ATOM 559 C C . PHE A 1 73 ? -21.512 57.119 -1.406 1.00 26.13 73 PHE A C 1
ATOM 560 O O . PHE A 1 73 ? -21.632 58.196 -0.831 1.00 26.13 73 PHE A O 1
ATOM 568 N N . THR A 1 74 ? -22.182 56.786 -2.508 1.00 26.13 74 THR A N 1
ATOM 569 C CA . THR A 1 74 ? -23.163 57.694 -3.077 1.00 26.13 74 THR A CA 1
ATOM 570 C C . THR A 1 74 ? -24.114 58.121 -1.964 1.00 26.13 74 THR A C 1
ATOM 571 O O . THR A 1 74 ? -24.016 59.278 -1.503 1.00 26.13 74 THR A O 1
ATOM 575 N N . PRO A 1 75 ? -25.012 57.226 -1.478 1.00 26.13 75 PRO A N 1
ATOM 576 C CA . PRO A 1 75 ? -25.839 57.770 -0.393 1.00 26.13 75 PRO A CA 1
ATOM 577 C C . PRO A 1 75 ? -24.923 57.619 0.834 1.00 26.13 75 PRO A C 1
ATOM 578 O O . PRO A 1 75 ? -24.592 56.496 1.224 1.00 26.13 75 PRO A O 1
ATOM 582 N N . SER A 1 76 ? -24.416 58.731 1.359 1.00 26.13 76 SER A N 1
ATOM 583 C CA . SER A 1 76 ? -23.533 58.689 2.525 1.00 26.13 76 SER A CA 1
ATOM 584 C C . SER A 1 76 ? -24.194 57.954 3.690 1.00 26.13 76 SER A C 1
ATOM 585 O O . SER A 1 76 ? -25.396 58.095 3.915 1.00 26.13 76 SER A O 1
ATOM 588 N N . ILE A 1 77 ? -23.422 57.163 4.426 1.00 26.13 77 ILE A N 1
ATOM 589 C CA . ILE A 1 77 ? -23.981 56.433 5.555 1.00 26.13 77 ILE A CA 1
ATOM 590 C C . ILE A 1 77 ? -23.362 56.873 6.871 1.00 26.13 77 ILE A C 1
ATOM 591 O O . ILE A 1 77 ? -22.437 57.692 6.894 1.00 26.13 77 ILE A O 1
ATOM 596 N N . LEU A 1 78 ? -23.883 56.343 7.972 1.00 26.13 78 LEU A N 1
ATOM 597 C CA . LEU A 1 78 ? -23.390 56.700 9.294 1.00 26.13 78 LEU A CA 1
ATOM 598 C C . LEU A 1 78 ? -22.158 55.893 9.684 1.00 26.13 78 LEU A C 1
ATOM 599 O O . LEU A 1 78 ? -22.246 54.695 9.942 1.00 26.13 78 LEU A O 1
ATOM 604 N N . HIS A 1 79 ? -21.004 56.555 9.701 1.00 26.13 79 HIS A N 1
ATOM 605 C CA . HIS A 1 79 ? -19.740 55.914 10.061 1.00 26.13 79 HIS A CA 1
ATOM 606 C C . HIS A 1 79 ? -18.698 56.989 10.392 1.00 26.13 79 HIS A C 1
ATOM 607 O O . HIS A 1 79 ? -18.589 57.989 9.687 1.00 26.13 79 HIS A O 1
ATOM 614 N N . PRO A 1 80 ? -17.924 56.805 11.477 1.00 26.13 80 PRO A N 1
ATOM 615 C CA . PRO A 1 80 ? -16.903 57.779 11.871 1.00 26.13 80 PRO A CA 1
ATOM 616 C C . PRO A 1 80 ? -15.811 58.054 10.846 1.00 26.13 80 PRO A C 1
ATOM 617 O O . PRO A 1 80 ? -15.141 59.067 10.934 1.00 26.13 80 PRO A O 1
ATOM 621 N N . ASN A 1 81 ? -15.641 57.159 9.881 1.00 26.13 81 ASN A N 1
ATOM 622 C CA . ASN A 1 81 ? -14.624 57.321 8.843 1.00 26.13 81 ASN A CA 1
ATOM 623 C C . ASN A 1 81 ? -15.204 57.739 7.511 1.00 26.13 81 ASN A C 1
ATOM 624 O O . ASN A 1 81 ? -14.563 57.545 6.483 1.00 26.13 81 ASN A O 1
ATOM 629 N N . ILE A 1 82 ? -16.428 58.258 7.520 1.00 26.13 82 ILE A N 1
ATOM 630 C CA . ILE A 1 82 ? -17.075 58.703 6.296 1.00 26.13 82 ILE A CA 1
ATOM 631 C C . ILE A 1 82 ? -17.621 60.092 6.537 1.00 26.13 82 ILE A C 1
ATOM 632 O O . ILE A 1 82 ? -18.450 60.284 7.421 1.00 26.13 82 ILE A O 1
ATOM 637 N N . TYR A 1 83 ? -17.134 61.056 5.756 1.00 26.13 83 TYR A N 1
ATOM 638 C CA . TYR A 1 83 ? -17.570 62.453 5.843 1.00 26.13 83 TYR A CA 1
ATOM 639 C C . TYR A 1 83 ? -19.059 62.532 5.544 1.00 26.13 83 TYR A C 1
ATOM 640 O O . TYR A 1 83 ? -19.626 61.627 4.936 1.00 26.13 83 TYR A O 1
ATOM 649 N N . PRO A 1 84 ? -19.716 63.620 5.982 1.00 26.13 84 PRO A N 1
ATOM 650 C CA . PRO A 1 84 ? -21.149 63.771 5.726 1.00 26.13 84 PRO A CA 1
ATOM 651 C C . PRO A 1 84 ? -21.485 63.880 4.235 1.00 26.13 84 PRO A C 1
ATOM 652 O O . PRO A 1 84 ? -22.638 63.683 3.858 1.00 26.13 84 PRO A O 1
ATOM 656 N N . ASN A 1 85 ? -20.500 64.192 3.389 1.00 26.13 85 ASN A N 1
ATOM 657 C CA . ASN A 1 85 ? -20.744 64.266 1.950 1.00 26.13 85 ASN A CA 1
ATOM 658 C C . ASN A 1 85 ? -20.623 62.877 1.316 1.00 26.13 85 ASN A C 1
ATOM 659 O O . ASN A 1 85 ? -20.907 62.702 0.136 1.00 26.13 85 ASN A O 1
ATOM 664 N N . GLY A 1 86 ? -20.209 61.894 2.117 1.00 26.13 86 GLY A N 1
ATOM 665 C CA . GLY A 1 86 ? -20.073 60.529 1.630 1.00 26.13 86 GLY A CA 1
ATOM 666 C C . GLY A 1 86 ? -18.681 60.040 1.297 1.00 26.13 86 GLY A C 1
ATOM 667 O O . GLY A 1 86 ? -18.482 58.863 1.005 1.00 26.13 86 GLY A O 1
ATOM 668 N N . GLU A 1 87 ? -17.706 60.933 1.368 1.00 26.13 87 GLU A N 1
ATOM 669 C CA . GLU A 1 87 ? -16.330 60.597 1.053 1.00 26.13 87 GLU 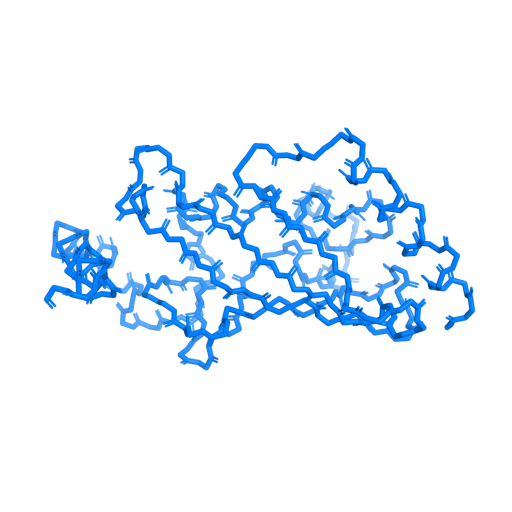A CA 1
ATOM 670 C C . GLU A 1 87 ? -15.702 59.752 2.148 1.00 26.13 87 GLU A C 1
ATOM 671 O O . GLU A 1 87 ? -15.714 60.125 3.311 1.00 26.13 87 GLU A O 1
ATOM 677 N N . VAL A 1 88 ? -15.158 58.605 1.770 1.00 26.13 88 VAL A N 1
ATOM 678 C CA . VAL A 1 88 ? -14.520 57.703 2.720 1.00 26.13 88 VAL A CA 1
ATOM 679 C C . VAL A 1 88 ? -13.104 58.129 3.057 1.00 26.13 88 VAL A C 1
ATOM 680 O O . VAL A 1 88 ? -12.283 58.347 2.170 1.00 26.13 88 VAL A O 1
ATOM 684 N N . CYS A 1 89 ? -12.824 58.232 4.350 1.00 26.13 89 CYS A N 1
ATOM 685 C CA . CYS A 1 89 ? -11.505 58.623 4.809 1.00 26.13 89 CYS A CA 1
ATOM 686 C C . CYS A 1 89 ? -10.829 57.530 5.617 1.00 26.13 89 CYS A C 1
ATOM 687 O O . CYS A 1 89 ? -11.234 57.238 6.749 1.00 26.13 89 CYS A O 1
ATOM 690 N N . ILE A 1 90 ? -9.813 56.920 5.009 1.00 26.13 90 ILE A N 1
ATOM 691 C CA . ILE A 1 90 ? -8.998 55.876 5.628 1.00 26.13 90 ILE A CA 1
ATOM 692 C C . ILE A 1 90 ? -7.549 56.070 5.154 1.00 26.13 90 ILE A C 1
ATOM 693 O O . ILE A 1 90 ? -7.312 56.607 4.076 1.00 26.13 90 ILE A O 1
ATOM 698 N N . SER A 1 91 ? -6.582 55.657 5.966 1.00 26.13 91 SER A N 1
ATOM 699 C CA . SER A 1 91 ? -5.177 55.831 5.605 1.00 26.13 91 SER A CA 1
ATOM 700 C C . SER A 1 91 ? -4.715 55.196 4.291 1.00 26.13 91 SER A C 1
ATOM 701 O O . SER A 1 91 ? -3.780 55.691 3.661 1.00 26.13 91 SER A O 1
ATOM 704 N N . ILE A 1 92 ? -5.390 54.131 3.859 1.00 26.13 92 ILE A N 1
ATOM 705 C CA . ILE A 1 92 ? -5.030 53.453 2.613 1.00 26.13 92 ILE A CA 1
ATOM 706 C C . ILE A 1 92 ? -5.269 54.348 1.394 1.00 26.13 92 ILE A C 1
ATOM 707 O O . ILE A 1 92 ? -4.653 54.161 0.343 1.00 26.13 92 ILE A O 1
ATOM 712 N N . LEU A 1 93 ? -6.181 55.303 1.541 1.00 26.13 93 LEU A N 1
ATOM 713 C CA . LEU A 1 93 ? -6.524 56.245 0.481 1.00 26.13 93 LEU A CA 1
ATOM 714 C C . LEU A 1 93 ? -5.700 57.523 0.611 1.00 26.13 93 LEU A C 1
ATOM 715 O O . LEU A 1 93 ? -6.073 58.564 0.074 1.00 26.13 93 LEU A O 1
ATOM 720 N N . HIS A 1 94 ? -4.576 57.448 1.315 1.00 26.13 94 HIS A N 1
ATOM 721 C CA . HIS A 1 94 ? -3.748 58.633 1.514 1.00 26.13 94 HIS A CA 1
ATOM 722 C C . HIS A 1 94 ? -2.272 58.542 1.161 1.00 26.13 94 HIS A C 1
ATOM 723 O O . HIS A 1 94 ? -1.665 57.472 1.144 1.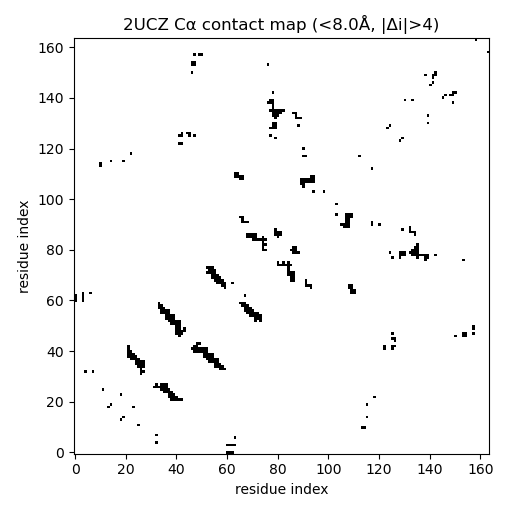00 26.13 94 HIS A O 1
ATOM 730 N N . SER A 1 95 ? -1.711 59.713 0.886 1.00 26.13 95 SER A N 1
ATOM 731 C CA . SER A 1 95 ? -0.309 59.870 0.553 1.00 26.13 95 SER A CA 1
ATOM 732 C C . SER A 1 95 ? 0.524 59.483 1.773 1.00 26.13 95 SER A C 1
ATOM 733 O O . SER A 1 95 ? 0.077 59.626 2.909 1.00 26.13 95 SER A O 1
ATOM 736 N N . PRO A 1 96 ? 1.704 58.898 1.546 1.00 26.13 96 PRO A N 1
ATOM 737 C CA . PRO A 1 96 ? 2.595 58.493 2.630 1.00 26.13 96 PRO A CA 1
ATOM 738 C C . PRO A 1 96 ? 2.989 59.666 3.532 1.00 26.13 96 PRO A C 1
ATOM 739 O O . PRO A 1 96 ? 3.115 59.503 4.744 1.00 26.13 96 PRO A O 1
ATOM 743 N N . GLY A 1 97 ? 3.150 60.853 2.951 1.00 26.13 97 GLY A N 1
ATOM 744 C CA . GLY A 1 97 ? 3.532 62.004 3.750 1.00 26.13 97 GLY A CA 1
ATOM 745 C C . GLY A 1 97 ? 4.890 62.554 3.358 1.00 26.13 97 GLY A C 1
ATOM 746 O O . GLY A 1 97 ? 5.259 62.514 2.174 1.00 26.13 97 GLY A O 1
ATOM 747 N N . ASP A 1 98 ? 5.653 63.027 4.348 1.00 26.13 98 ASP A N 1
ATOM 748 C CA . ASP A 1 98 ? 6.973 63.625 4.100 1.00 26.13 98 ASP A CA 1
ATOM 749 C C . ASP A 1 98 ? 8.176 62.709 4.332 1.00 26.13 98 ASP A C 1
ATOM 750 O O . ASP A 1 98 ? 9.246 62.934 3.763 1.00 26.13 98 ASP A O 1
ATOM 755 N N . ASP A 1 99 ? 8.021 61.725 5.212 1.00 26.13 99 ASP A N 1
ATOM 756 C CA . ASP A 1 99 ? 9.109 60.794 5.524 1.00 26.13 99 ASP A CA 1
ATOM 757 C C . ASP A 1 99 ? 8.567 59.360 5.450 1.00 26.13 99 ASP A C 1
ATOM 758 O O . ASP A 1 99 ? 8.533 58.645 6.461 1.00 26.13 99 ASP A O 1
ATOM 763 N N . PRO A 1 100 ? 8.214 58.905 4.230 1.00 26.13 100 PRO A N 1
ATOM 764 C CA . PRO A 1 100 ? 7.661 57.575 3.925 1.00 26.13 100 PRO A CA 1
ATOM 765 C C . PRO A 1 100 ? 8.508 56.383 4.353 1.00 26.13 100 PRO A C 1
ATOM 766 O O . PRO A 1 100 ? 8.113 55.236 4.155 1.00 26.13 100 PRO A O 1
ATOM 770 N N . ASN A 1 101 ? 9.645 56.643 4.982 1.00 26.13 101 ASN A N 1
ATOM 771 C CA . ASN A 1 101 ? 10.509 55.554 5.389 1.00 26.13 101 ASN A CA 1
ATOM 772 C C . ASN A 1 101 ? 10.295 55.004 6.792 1.00 26.13 101 ASN A C 1
ATOM 773 O O . ASN A 1 101 ? 10.914 53.997 7.160 1.00 26.13 101 ASN A O 1
ATOM 778 N N . MET A 1 102 ? 9.390 55.614 7.556 1.00 26.13 102 MET A N 1
ATOM 779 C CA . MET A 1 102 ? 9.117 55.137 8.912 1.00 26.13 102 MET A CA 1
ATOM 780 C C . MET A 1 102 ? 8.453 53.765 8.862 1.00 26.13 102 MET A C 1
ATOM 781 O O . MET A 1 102 ? 7.649 53.490 7.960 1.00 26.13 102 MET A O 1
ATOM 786 N N . TYR A 1 103 ? 8.755 52.926 9.854 1.00 26.13 103 TYR A N 1
ATOM 787 C CA . TYR A 1 103 ? 8.197 51.576 9.918 1.00 26.13 103 TYR A CA 1
ATOM 788 C C . TYR A 1 103 ? 6.653 51.459 9.753 1.00 26.13 103 TYR A C 1
ATOM 789 O O . TYR A 1 103 ? 6.155 50.446 9.248 1.00 26.13 103 TYR A O 1
ATOM 798 N N . GLU A 1 104 ? 5.899 52.481 10.158 1.00 26.13 104 GLU A N 1
ATOM 799 C CA . GLU A 1 104 ? 4.437 52.433 10.024 1.00 26.13 104 GLU A CA 1
ATOM 800 C C . GLU A 1 104 ? 3.984 52.268 8.564 1.00 26.13 104 GLU A C 1
ATOM 801 O O . GLU A 1 104 ? 3.742 51.138 8.129 1.00 26.13 104 GLU A O 1
ATOM 807 N N . LEU A 1 105 ? 3.877 53.399 7.847 1.00 26.13 105 LEU A N 1
ATOM 808 C CA . LEU A 1 105 ? 3.440 53.489 6.439 1.00 26.13 105 LEU A CA 1
ATOM 809 C C . LEU A 1 105 ? 3.180 52.194 5.679 1.00 26.13 105 LEU A C 1
ATOM 810 O O . LEU A 1 105 ? 2.131 52.056 5.026 1.00 26.13 105 LEU A O 1
ATOM 815 N N . ALA A 1 106 ? 4.206 51.323 5.690 1.00 26.13 106 ALA A N 1
ATOM 816 C CA . ALA A 1 106 ? 4.228 49.998 5.035 1.00 26.13 106 ALA A CA 1
ATOM 817 C C . ALA A 1 106 ? 2.905 49.667 4.364 1.00 26.13 106 ALA A C 1
ATOM 818 O O . ALA A 1 106 ? 2.652 50.050 3.213 1.00 26.13 106 ALA A O 1
ATOM 820 N N . GLU A 1 107 ? 2.030 49.083 5.175 1.00 26.13 107 GLU A N 1
ATOM 821 C CA . GLU A 1 107 ? 0.703 48.678 4.759 1.00 26.13 107 GLU A CA 1
ATOM 822 C C . GLU A 1 107 ? -0.272 49.857 4.654 1.00 26.13 107 GLU A C 1
ATOM 823 O O . GLU A 1 107 ? -0.916 50.038 3.613 1.00 26.13 107 GLU A O 1
ATOM 829 N N . GLU A 1 108 ? -0.287 50.711 5.677 1.00 26.13 108 GLU A N 1
ATOM 830 C CA . GLU A 1 108 ? -1.234 51.822 5.754 1.00 26.13 108 GLU A CA 1
ATOM 831 C C . GLU A 1 108 ? -1.394 52.898 4.682 1.00 26.13 108 GLU A C 1
ATOM 832 O O . GLU A 1 108 ? -2.518 53.201 4.317 1.00 26.13 108 GLU A O 1
ATOM 838 N N . ARG A 1 109 ? -0.318 53.493 4.189 1.00 26.13 109 ARG A N 1
ATOM 839 C CA . ARG A 1 109 ? -0.473 54.544 3.191 1.00 26.13 109 ARG A CA 1
ATOM 840 C C . ARG A 1 109 ? -0.508 54.038 1.757 1.00 26.13 109 ARG A C 1
ATOM 841 O O . ARG A 1 109 ? -0.109 52.911 1.482 1.00 26.13 109 ARG A O 1
ATOM 849 N N . TRP A 1 110 ? -0.984 54.890 0.849 1.00 26.13 110 TRP A N 1
ATOM 850 C CA . TRP A 1 110 ? -1.094 54.551 -0.564 1.00 26.13 110 TRP A CA 1
ATOM 851 C C . TRP A 1 110 ? 0.192 54.669 -1.339 1.00 26.13 110 TRP A C 1
ATOM 852 O O . TRP A 1 110 ? 0.842 55.718 -1.349 1.00 26.13 110 TRP A O 1
ATOM 863 N N . SER A 1 111 ? 0.499 53.606 -2.065 1.00 26.13 111 SER A N 1
ATOM 864 C CA . SER A 1 111 ? 1.675 53.556 -2.912 1.00 26.13 111 SER A CA 1
ATOM 865 C C . SER A 1 111 ? 1.339 52.544 -3.984 1.00 26.13 111 SER A C 1
ATOM 866 O O . SER A 1 111 ? 0.393 51.763 -3.830 1.00 26.13 111 SER A O 1
ATOM 869 N N . PRO A 1 112 ? 2.039 52.605 -5.126 1.00 26.13 112 PRO A N 1
ATOM 870 C CA . PRO A 1 112 ? 1.831 51.696 -6.254 1.00 26.13 112 PRO A CA 1
ATOM 871 C C . PRO A 1 112 ? 1.826 50.206 -5.939 1.00 26.13 112 PRO A C 1
ATOM 872 O O . PRO A 1 112 ? 1.567 49.411 -6.823 1.00 26.13 112 PRO A O 1
ATOM 876 N N . VAL A 1 113 ? 2.131 49.822 -4.702 1.00 26.13 113 VAL A N 1
ATOM 877 C CA . VAL A 1 113 ? 2.088 48.406 -4.339 1.00 26.13 113 VAL A CA 1
ATOM 878 C C . VAL A 1 113 ? 0.668 48.005 -3.914 1.00 26.13 113 VAL A C 1
ATOM 879 O O . VAL A 1 113 ? 0.372 46.823 -3.796 1.00 26.13 113 VAL A O 1
ATOM 883 N N . GLN A 1 114 ? -0.203 48.989 -3.696 1.00 26.13 114 GLN A N 1
ATOM 884 C CA . GLN A 1 114 ? -1.584 48.723 -3.286 1.00 26.13 114 GLN A CA 1
ATOM 885 C C . GLN A 1 114 ? -2.539 48.533 -4.474 1.00 26.13 114 GLN A C 1
ATO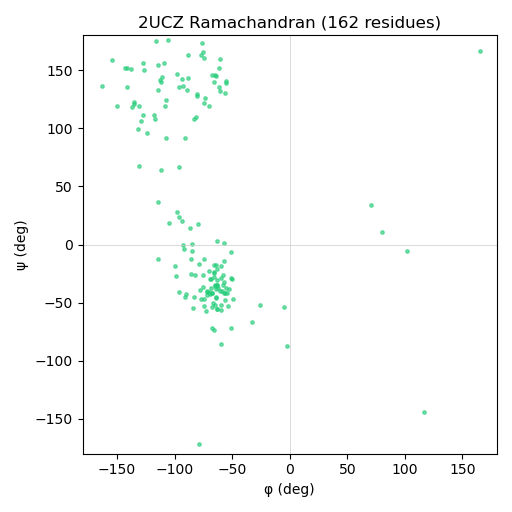M 886 O O . GLN A 1 114 ? -2.417 49.204 -5.495 1.00 26.13 114 GLN A O 1
ATOM 892 N N . SER A 1 115 ? -3.492 47.622 -4.334 1.00 26.13 115 SER A N 1
ATOM 893 C CA . SER A 1 115 ? -4.458 47.384 -5.392 1.00 26.13 115 SER A CA 1
ATOM 894 C C . SER A 1 115 ? -5.792 47.994 -4.982 1.00 26.13 115 SER A C 1
ATOM 895 O O . SER A 1 115 ? -5.924 48.539 -3.882 1.00 26.13 115 SER A O 1
ATOM 898 N N . VAL A 1 116 ? -6.764 47.942 -5.886 1.00 26.13 116 VAL A N 1
ATOM 899 C CA . VAL A 1 116 ? -8.096 48.460 -5.600 1.00 26.13 116 VAL A CA 1
ATOM 900 C C . VAL A 1 116 ? -8.767 47.452 -4.681 1.00 26.13 116 VAL A C 1
ATOM 901 O O . VAL A 1 116 ? -9.654 47.797 -3.903 1.00 26.13 116 VAL A O 1
ATOM 905 N N . GLU A 1 117 ? -8.323 46.201 -4.790 1.00 26.13 117 GLU A N 1
ATOM 906 C CA . GLU A 1 117 ? -8.841 45.121 -3.981 1.00 26.13 117 GLU A CA 1
ATOM 907 C C . GLU A 1 117 ? -8.403 45.368 -2.552 1.00 26.13 117 GLU A C 1
ATOM 908 O O . GLU A 1 117 ? -9.160 45.109 -1.622 1.00 26.13 117 GLU A O 1
ATOM 914 N N . LYS A 1 118 ? -7.185 45.875 -2.381 1.00 26.13 118 LYS A N 1
ATOM 915 C CA . LYS A 1 118 ? -6.671 46.174 -1.050 1.00 26.13 118 LYS A CA 1
ATOM 916 C C . LYS A 1 118 ? -7.534 47.247 -0.417 1.00 26.13 118 LYS A C 1
ATOM 917 O O . LYS A 1 118 ? -7.702 47.281 0.795 1.00 26.13 118 LYS A O 1
ATOM 923 N N . ILE A 1 119 ? -8.085 48.115 -1.256 1.00 26.13 119 ILE A N 1
ATOM 924 C CA . ILE A 1 119 ? -8.939 49.196 -0.797 1.00 26.13 119 ILE A CA 1
ATOM 925 C C . ILE A 1 119 ? -10.281 48.637 -0.362 1.00 26.13 119 ILE A C 1
ATOM 926 O O . ILE A 1 119 ? -10.694 48.837 0.776 1.00 26.13 119 ILE A O 1
ATOM 931 N N . LEU A 1 120 ? -10.957 47.936 -1.268 1.00 26.13 120 LEU A N 1
ATOM 932 C CA . LEU A 1 120 ? -12.244 47.335 -0.941 1.00 26.13 120 LEU A CA 1
ATOM 933 C C . LEU A 1 120 ? -12.099 46.497 0.323 1.00 26.13 120 LEU A C 1
ATOM 934 O O . LEU A 1 120 ? -12.967 46.514 1.184 1.00 26.13 120 LEU A O 1
ATOM 939 N N . LEU A 1 121 ? -10.969 45.808 0.451 1.00 26.13 121 LEU A N 1
ATOM 940 C CA . LEU A 1 121 ? -10.703 44.984 1.626 1.00 26.13 121 LEU A CA 1
ATOM 941 C C . LEU A 1 121 ? -10.587 45.833 2.874 1.00 26.13 121 LEU A C 1
ATOM 942 O O . LEU A 1 121 ? -10.952 45.393 3.962 1.00 26.13 121 LEU A O 1
ATOM 947 N N . SER A 1 122 ? -10.025 47.027 2.720 1.00 26.13 122 SER A N 1
ATOM 948 C CA . SER A 1 122 ? -9.867 47.938 3.838 1.00 26.13 122 SER A CA 1
ATOM 949 C C . SER A 1 122 ? -11.215 48.490 4.212 1.00 26.13 122 SER A C 1
ATOM 950 O O . SER A 1 122 ? -11.526 48.623 5.388 1.00 26.13 122 SER A O 1
ATOM 953 N N . VAL A 1 123 ? -12.026 48.793 3.205 1.00 26.13 123 VAL A N 1
ATOM 954 C CA . VAL A 1 123 ? -13.358 49.330 3.446 1.00 26.13 123 VAL A CA 1
ATOM 955 C C . VAL A 1 123 ? -14.179 48.332 4.253 1.00 26.13 123 VAL A C 1
ATOM 956 O O . VAL A 1 123 ? -14.904 48.720 5.160 1.00 26.13 123 VAL A O 1
ATOM 960 N N . MET A 1 124 ? -14.033 47.046 3.941 1.00 26.13 124 MET A N 1
ATOM 961 C CA . MET A 1 124 ? -14.766 46.004 4.645 1.00 26.13 124 MET A CA 1
ATOM 962 C C . MET A 1 124 ? -14.458 45.984 6.136 1.00 26.13 124 MET A C 1
ATOM 963 O O . MET A 1 124 ? -15.359 46.098 6.969 1.00 26.13 124 MET A O 1
ATOM 968 N N . SER A 1 125 ? -13.182 45.851 6.475 1.00 26.13 125 SER A N 1
ATOM 969 C CA . SER A 1 125 ? -12.788 45.817 7.873 1.00 26.13 125 SER A CA 1
ATOM 970 C C . SER A 1 125 ? -13.064 47.158 8.526 1.00 26.13 125 SER A C 1
ATOM 971 O O . SER A 1 125 ? -13.120 47.257 9.740 1.00 26.13 125 SER A O 1
ATOM 974 N N . MET A 1 126 ? -13.238 48.188 7.711 1.00 26.13 126 MET A N 1
ATOM 975 C CA . MET A 1 126 ? -13.520 49.512 8.228 1.00 26.13 126 MET A CA 1
ATOM 976 C C . MET A 1 126 ? -14.924 49.516 8.824 1.00 26.13 126 MET A C 1
ATOM 977 O O . MET A 1 126 ? -15.143 50.045 9.909 1.00 26.13 126 MET A O 1
ATOM 982 N N . LEU A 1 127 ? -15.867 48.893 8.121 1.00 26.13 127 LEU A N 1
ATOM 983 C CA . LEU A 1 127 ? -17.255 48.809 8.572 1.00 26.13 127 LEU A CA 1
ATOM 984 C C . LEU A 1 127 ? -17.359 47.979 9.841 1.00 26.13 127 LEU A C 1
ATOM 985 O O . LEU A 1 127 ? -18.303 48.117 10.624 1.00 26.13 127 LEU A O 1
ATOM 990 N N . SER A 1 128 ? -16.372 47.114 10.036 1.00 26.13 128 SER A N 1
ATOM 991 C CA . SER A 1 128 ? -16.316 46.274 11.220 1.00 26.13 128 SER A CA 1
ATOM 992 C C . SER A 1 128 ? -15.525 46.973 12.325 1.00 26.13 128 SER A C 1
ATOM 993 O O . SER A 1 128 ? -15.967 47.029 13.469 1.00 26.13 128 SER A O 1
ATOM 996 N N . GLU A 1 129 ? -14.385 47.545 11.951 1.00 26.13 129 GLU A N 1
ATOM 997 C CA . GLU A 1 129 ? -13.490 48.217 12.884 1.00 26.13 129 GLU A CA 1
ATOM 998 C C . GLU A 1 129 ? -13.185 49.660 12.517 1.00 26.13 129 GLU A C 1
ATOM 999 O O . GLU A 1 129 ? -12.274 49.918 11.721 1.00 26.13 129 GLU A O 1
ATOM 1005 N N . PRO A 1 130 ? -13.925 50.620 13.098 1.00 26.13 130 PRO A N 1
ATOM 1006 C CA . PRO A 1 130 ? -13.700 52.039 12.814 1.00 26.13 130 PRO A CA 1
ATOM 1007 C C . PRO A 1 130 ? -12.329 52.458 13.340 1.00 26.13 130 PRO A C 1
ATOM 1008 O O . PRO A 1 130 ? -11.898 52.018 14.405 1.00 26.13 130 PRO A O 1
ATOM 1012 N N . ASN A 1 131 ? -11.638 53.277 12.560 1.00 26.13 131 ASN A N 1
ATOM 1013 C CA . ASN A 1 131 ? -10.312 53.754 12.909 1.00 26.13 131 ASN A CA 1
ATOM 1014 C C . ASN A 1 131 ? -10.454 55.209 13.296 1.00 26.13 131 ASN A C 1
ATOM 1015 O O . ASN A 1 131 ? -10.339 56.078 12.439 1.00 26.13 131 ASN A O 1
ATOM 1020 N N . ILE A 1 132 ? -10.666 55.476 14.584 1.00 26.13 132 ILE A N 1
ATOM 1021 C CA . ILE A 1 132 ? -10.870 56.845 15.068 1.00 26.13 132 ILE A CA 1
ATOM 1022 C C . ILE A 1 132 ? -9.761 57.860 14.772 1.00 26.13 132 ILE A C 1
ATOM 1023 O O . ILE A 1 132 ? -9.982 59.071 14.870 1.00 26.13 132 ILE A O 1
ATOM 1028 N N . GLU A 1 133 ? -8.589 57.367 14.375 1.00 26.13 133 GLU A N 1
ATOM 1029 C CA . GLU A 1 133 ? -7.447 58.226 14.039 1.00 26.13 133 GLU A CA 1
ATOM 1030 C C . GLU A 1 133 ? -7.716 58.995 12.755 1.00 26.13 133 GLU A C 1
ATOM 1031 O O . GLU A 1 133 ? -7.149 60.060 12.526 1.00 26.13 133 GLU A O 1
ATOM 1037 N N . SER A 1 134 ? -8.514 58.390 11.884 1.00 26.13 134 SER A N 1
ATOM 1038 C CA . SER A 1 134 ? -8.883 58.992 10.621 1.00 26.13 134 SER A CA 1
ATOM 1039 C C . SER A 1 134 ? -10.377 59.281 10.604 1.00 26.13 134 SER A C 1
ATOM 1040 O O . SER A 1 134 ? -11.034 59.147 9.573 1.00 26.13 134 SER A O 1
ATOM 1043 N N . GLY A 1 135 ? -10.896 59.677 11.765 1.00 26.13 135 GLY A N 1
ATOM 1044 C CA . GLY A 1 135 ? -12.299 60.022 11.885 1.00 26.13 135 GLY A CA 1
ATOM 1045 C C . GLY A 1 135 ? -12.613 61.180 10.960 1.00 26.13 135 GLY A C 1
ATOM 1046 O O . GLY A 1 135 ? -11.886 62.168 10.923 1.00 26.13 135 GLY A O 1
ATOM 1047 N N . ALA A 1 136 ? -13.685 61.056 10.196 1.00 26.13 136 ALA A N 1
ATOM 1048 C CA . ALA A 1 136 ? -14.069 62.087 9.257 1.00 26.13 136 ALA A CA 1
ATOM 1049 C C . ALA A 1 136 ? -15.393 62.737 9.625 1.00 26.13 136 ALA A C 1
ATOM 1050 O O . ALA A 1 136 ? -15.747 63.782 9.082 1.00 26.13 136 ALA A O 1
ATOM 1052 N N . ASN A 1 137 ? -16.111 62.115 10.557 1.00 26.13 137 ASN A N 1
ATOM 1053 C CA . ASN A 1 137 ? -17.410 62.603 11.019 1.00 26.13 137 ASN A CA 1
ATOM 1054 C C . ASN A 1 137 ? -17.437 62.730 12.547 1.00 26.13 137 ASN A C 1
ATOM 1055 O O . ASN A 1 137 ? -17.495 61.732 13.268 1.00 26.13 137 ASN A O 1
ATOM 1060 N N . ILE A 1 138 ? -17.488 63.967 13.027 1.00 26.13 138 ILE A N 1
ATOM 1061 C CA . ILE A 1 138 ? -17.474 64.254 14.466 1.00 26.13 138 ILE A CA 1
ATOM 1062 C C . ILE A 1 138 ? -18.536 63.531 15.311 1.00 26.13 138 ILE A C 1
ATOM 1063 O O . ILE A 1 138 ? -18.210 62.858 16.290 1.00 26.13 138 ILE A O 1
ATOM 1068 N N . ASP A 1 139 ? -19.793 63.646 14.902 1.00 26.13 139 ASP A N 1
ATOM 1069 C CA . ASP A 1 139 ? -20.903 63.035 15.620 1.00 26.13 139 ASP A CA 1
ATOM 1070 C C . ASP A 1 139 ? -20.758 61.539 15.606 1.00 26.13 139 ASP A C 1
ATOM 1071 O O . ASP A 1 139 ? -20.725 60.898 16.654 1.00 26.13 139 ASP A O 1
ATOM 1076 N N . ALA A 1 140 ? -20.657 60.991 14.403 1.00 26.13 140 ALA A N 1
ATOM 1077 C CA . ALA A 1 140 ? -20.513 59.559 14.223 1.00 26.13 140 ALA A CA 1
ATOM 1078 C C . ALA A 1 140 ? -19.378 59.038 15.084 1.00 26.13 140 ALA A C 1
ATOM 1079 O O . ALA A 1 140 ? -19.411 57.892 15.516 1.00 26.13 140 ALA A O 1
ATOM 1081 N N . CYS A 1 141 ? -18.387 59.892 15.342 1.00 26.13 141 CYS A N 1
ATOM 1082 C CA . CYS A 1 141 ? -17.243 59.521 16.165 1.00 26.13 141 CYS A CA 1
ATOM 1083 C C . CYS A 1 141 ? -17.561 59.443 17.658 1.00 26.13 141 CYS A C 1
ATOM 1084 O O . CYS A 1 141 ? -17.252 58.438 18.309 1.00 26.13 141 CYS A O 1
ATOM 1087 N N . ILE A 1 142 ? -18.146 60.511 18.209 1.00 26.13 142 ILE A N 1
ATOM 1088 C CA . ILE A 1 142 ? -18.463 60.526 19.636 1.00 26.13 142 ILE A CA 1
ATOM 1089 C C . ILE A 1 142 ? -19.662 59.665 19.971 1.00 26.13 142 ILE A C 1
ATOM 1090 O O . ILE A 1 142 ? -19.921 59.396 21.151 1.00 26.13 142 ILE A O 1
ATOM 1095 N N . LEU A 1 143 ? -20.392 59.245 18.936 1.00 26.13 143 LEU A N 1
ATOM 1096 C CA . LEU A 1 143 ? -21.544 58.373 19.125 1.00 26.13 143 LEU A CA 1
ATOM 1097 C C . LEU A 1 143 ? -20.995 56.947 19.198 1.00 26.13 143 LEU A C 1
ATOM 1098 O O . LEU A 1 143 ? -21.193 56.253 20.192 1.00 26.13 143 LEU A O 1
ATOM 1103 N N . TRP A 1 144 ? -20.229 56.551 18.184 1.00 26.13 144 TRP A N 1
ATOM 1104 C CA . TRP A 1 144 ? -19.622 55.220 18.159 1.00 26.13 144 TRP A CA 1
ATOM 1105 C C . TRP A 1 144 ? -18.738 55.022 19.371 1.00 26.13 144 TRP A C 1
ATOM 1106 O O . TRP A 1 144 ? -18.671 53.920 19.916 1.00 26.13 144 TRP A O 1
ATOM 1117 N N . ARG A 1 145 ? -18.005 56.064 19.753 1.00 26.13 145 ARG A N 1
ATOM 1118 C CA . ARG A 1 145 ? -17.131 55.928 20.902 1.00 26.13 145 ARG A CA 1
ATOM 1119 C C . ARG A 1 145 ? -17.922 55.748 22.183 1.00 26.13 145 ARG A C 1
ATOM 1120 O O . ARG A 1 145 ? -18.025 54.637 22.704 1.00 26.13 145 ARG A O 1
ATOM 1128 N N . ASP A 1 146 ? -18.551 56.833 22.621 1.00 26.13 146 ASP A N 1
ATOM 1129 C CA . ASP A 1 146 ? -19.308 56.848 23.857 1.00 26.13 146 ASP A CA 1
ATOM 1130 C C . ASP A 1 146 ? -20.562 55.972 23.916 1.00 26.13 146 ASP A C 1
ATOM 1131 O O . ASP A 1 146 ? -20.532 54.915 24.545 1.00 26.13 146 ASP A O 1
ATOM 1136 N N . ASN A 1 147 ? -21.642 56.355 23.243 1.00 26.13 147 ASN A N 1
ATOM 1137 C CA . ASN A 1 147 ? -22.858 55.543 23.297 1.00 26.13 147 ASN A CA 1
ATOM 1138 C C . ASN A 1 147 ? -23.015 54.567 22.118 1.00 26.13 147 ASN A C 1
ATOM 1139 O O . ASN A 1 147 ? -23.967 54.670 21.335 1.00 26.13 147 ASN A O 1
ATOM 1144 N N . ARG A 1 148 ? -22.126 53.574 22.046 1.00 26.13 148 ARG A N 1
ATOM 1145 C CA . ARG A 1 148 ? -22.154 52.601 20.953 1.00 26.13 148 ARG A CA 1
ATOM 1146 C C . ARG A 1 148 ? -23.478 51.859 20.710 1.00 26.13 148 ARG A C 1
ATOM 1147 O O . ARG A 1 148 ? -23.849 51.610 19.561 1.00 26.13 148 ARG A O 1
ATOM 1155 N N . PRO A 1 149 ? -24.168 51.433 21.779 1.00 26.13 149 PRO A N 1
ATOM 1156 C CA . PRO A 1 149 ? -25.440 50.725 21.593 1.00 26.13 149 PRO A CA 1
ATOM 1157 C C . PRO A 1 149 ? -26.437 51.573 20.797 1.00 26.13 149 PRO A C 1
ATOM 1158 O O . PRO A 1 149 ? -27.269 51.048 20.052 1.00 26.13 149 PRO A O 1
ATOM 1162 N N . GLU A 1 150 ? -26.349 52.888 20.962 1.00 26.13 150 GLU A N 1
ATOM 1163 C CA . GLU A 1 150 ? -27.242 53.777 20.253 1.00 26.13 150 GLU A CA 1
ATOM 1164 C C . GLU A 1 150 ? -26.800 53.872 18.810 1.00 26.13 150 GLU A C 1
ATOM 1165 O O . GLU A 1 150 ? -27.629 53.943 17.911 1.00 26.13 150 GLU A O 1
ATOM 1171 N N . PHE A 1 151 ? -25.484 53.854 18.608 1.00 26.13 151 PHE A N 1
ATOM 1172 C CA . PHE A 1 151 ? -24.868 53.923 17.281 1.00 26.13 151 PHE A CA 1
ATOM 1173 C C . PHE A 1 151 ? -25.329 52.740 16.440 1.00 26.13 151 PHE A C 1
ATOM 1174 O O . PHE A 1 151 ? -25.802 52.911 15.322 1.00 26.13 151 PHE A O 1
ATOM 1182 N N . GLU A 1 152 ? -25.179 51.538 16.987 1.00 26.13 152 GLU A N 1
ATOM 1183 C CA . GLU A 1 152 ? -25.595 50.327 16.296 1.00 26.13 152 GLU A CA 1
ATOM 1184 C C . GLU A 1 152 ? -27.100 50.308 16.124 1.00 26.13 152 GLU A C 1
ATOM 1185 O O . GLU A 1 152 ? -27.612 49.715 15.187 1.00 26.13 152 GLU A O 1
ATOM 1191 N N . ARG A 1 153 ? -27.813 50.958 17.029 1.00 26.13 153 ARG A N 1
ATOM 1192 C CA . ARG A 1 153 ? -29.261 51.012 16.921 1.00 26.13 153 ARG A CA 1
ATOM 1193 C C . ARG A 1 153 ? -29.615 51.930 15.763 1.00 26.13 153 ARG A C 1
ATOM 1194 O O . ARG A 1 153 ? -30.465 51.621 14.927 1.00 26.13 153 ARG A O 1
ATOM 1202 N N . GLN A 1 154 ? -28.905 53.045 15.717 1.00 26.13 154 GLN A N 1
ATOM 1203 C CA . GLN A 1 154 ? -29.085 54.076 14.711 1.00 26.13 154 GLN A CA 1
ATOM 1204 C C . GLN A 1 154 ? -28.755 53.586 13.294 1.00 26.13 154 GLN A C 1
ATOM 1205 O O . GLN A 1 154 ? -29.506 53.840 12.335 1.00 26.13 154 GLN A O 1
ATOM 1211 N N . VAL A 1 155 ? -27.620 52.901 13.174 1.00 26.13 155 VAL A N 1
ATOM 1212 C CA . VAL A 1 155 ? -27.159 52.379 11.904 1.00 26.13 155 VAL A CA 1
ATOM 1213 C C . VAL A 1 155 ? -28.109 51.329 11.372 1.00 26.13 155 VAL A C 1
ATOM 1214 O O . VAL A 1 155 ? -28.332 51.249 10.164 1.00 26.13 155 VAL A O 1
ATOM 1218 N N . LYS A 1 156 ? -28.699 50.554 12.281 1.00 26.13 156 LYS A N 1
ATOM 1219 C CA . LYS A 1 156 ? -29.630 49.481 11.913 1.00 26.13 156 LYS A CA 1
ATOM 1220 C C . LYS A 1 156 ? -31.030 49.979 11.574 1.00 26.13 156 LYS A C 1
ATOM 1221 O O . LYS A 1 156 ? -31.809 49.266 10.937 1.00 26.13 156 LYS A O 1
ATOM 1227 N N . LEU A 1 157 ? -31.334 51.211 11.975 1.00 26.13 157 LEU A N 1
ATOM 1228 C CA . LEU A 1 157 ? -32.627 51.796 11.664 1.00 26.13 157 LEU A CA 1
ATOM 1229 C C . LEU A 1 157 ? -32.630 52.183 10.187 1.00 26.13 157 LEU A C 1
ATOM 1230 O O . LEU A 1 157 ? -33.560 51.875 9.442 1.00 26.13 157 LEU A O 1
ATOM 1235 N N . SER A 1 158 ? -31.559 52.840 9.773 1.00 26.13 158 SER A N 1
ATOM 1236 C CA . SER A 1 158 ? -31.414 53.286 8.402 1.00 26.13 158 SER A CA 1
ATOM 1237 C C . SER A 1 158 ? -31.381 52.121 7.419 1.00 26.13 158 SER A C 1
ATOM 1238 O O . SER A 1 158 ? -31.917 52.236 6.318 1.00 26.13 158 SER A O 1
ATOM 1241 N N . ILE A 1 159 ? -30.748 51.010 7.793 1.00 26.13 159 ILE A N 1
ATOM 1242 C CA . ILE A 1 159 ? -30.714 49.861 6.906 1.00 26.13 159 ILE A CA 1
ATOM 1243 C C . ILE A 1 159 ? -32.142 49.358 6.720 1.00 26.13 159 ILE A C 1
ATOM 1244 O O . ILE A 1 159 ? -32.533 48.970 5.624 1.00 26.13 159 ILE A O 1
ATOM 1249 N N . LEU A 1 160 ? -32.924 49.3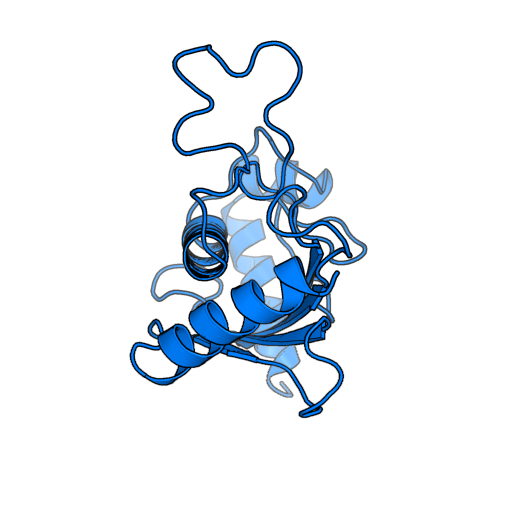94 7.796 1.00 26.13 160 LEU A N 1
ATOM 1250 C CA . LEU A 1 160 ? -34.320 48.970 7.759 1.00 26.13 160 LEU A CA 1
ATOM 1251 C C . LEU A 1 160 ? -35.071 49.890 6.819 1.00 26.13 160 LEU A C 1
ATOM 1252 O O . LEU A 1 160 ? -35.661 49.441 5.841 1.00 26.13 160 LEU A O 1
ATOM 1257 N N . LYS A 1 161 ? -34.992 51.189 7.100 1.00 26.13 161 LYS A N 1
ATOM 1258 C CA . LYS A 1 161 ? -35.663 52.206 6.297 1.00 26.13 161 LYS A CA 1
ATOM 1259 C C . LYS A 1 161 ? -35.406 52.055 4.799 1.00 26.13 161 LYS A C 1
ATOM 1260 O O . LYS A 1 161 ? -36.346 52.102 3.992 1.00 26.13 161 LYS A O 1
ATOM 1266 N N . SER A 1 162 ? -34.138 51.857 4.441 1.00 26.13 162 SER A N 1
ATOM 1267 C CA . SER A 1 162 ? -33.748 51.720 3.050 1.00 26.13 162 SER A CA 1
ATOM 1268 C C . SER A 1 162 ? -34.360 50.497 2.372 1.00 26.13 162 SER A C 1
ATOM 1269 O O . SER A 1 162 ? -34.483 50.461 1.147 1.00 26.13 162 SER A O 1
ATOM 1272 N N . LEU A 1 163 ? -34.787 49.514 3.156 1.00 26.13 163 LEU A N 1
ATOM 1273 C CA . LEU A 1 163 ? -35.409 48.326 2.572 1.00 26.13 163 LEU A CA 1
ATOM 1274 C C . LEU A 1 163 ? -36.875 48.566 2.185 1.00 26.13 163 LEU A C 1
ATOM 1275 O O . LEU A 1 163 ? -37.641 47.613 1.981 1.00 26.13 163 LEU A O 1
ATOM 1280 N N . GLY A 1 164 ? -37.262 49.834 2.070 1.00 26.13 164 GLY A N 1
ATOM 1281 C CA . GLY A 1 164 ? -38.635 50.144 1.724 1.00 26.13 164 GLY A CA 1
ATOM 1282 C C . GLY A 1 164 ? -39.572 49.809 2.873 1.00 26.13 164 GLY A C 1
ATOM 1283 O O . GLY A 1 164 ? -40.713 49.355 2.667 1.00 26.13 164 GLY A O 1
ATOM 1284 N N . PHE A 1 165 ? -39.065 49.989 4.093 1.00 26.13 165 PHE A N 1
ATOM 1285 C CA . PHE A 1 165 ? -39.844 49.734 5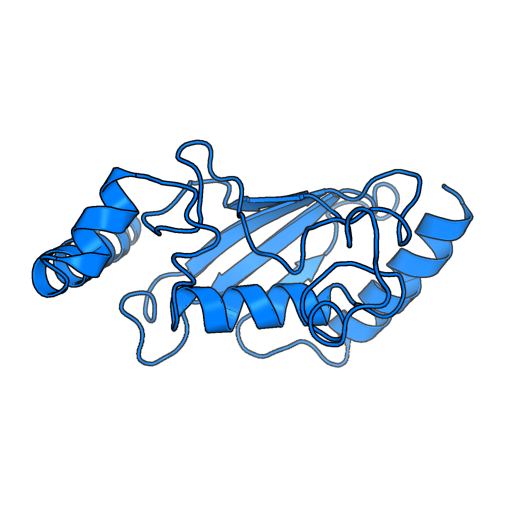.309 1.00 26.13 165 PHE A CA 1
ATOM 1286 C C . PHE A 1 165 ? -40.305 51.062 5.947 1.00 26.13 165 PHE A C 1
ATOM 1287 O O . PHE A 1 165 ? -39.571 52.087 5.817 1.00 26.13 165 PHE A O 1
#

GO terms:
  GO:0004842 ubiquitin-protein transferase activity (F, IDA)
  GO:0036503 ERAD pathway (P, IDA)
  GO:0005789 endoplasmic reticulum membrane (C, IDA)
  GO:0000837 Doa10p ubiquitin ligase complex (C, IDA)
  GO:0000839 Hrd1p ubiquitin ligase ERAD-L complex (C, IDA)
  GO:0036503 ERAD pathway (P, IGI)
  GO:0031505 fungal-type cell wall organization (P, IGI)
  GO:0036503 ERAD pathway (P, IMP)
  GO:0005783 endoplasmic reticulum (C, HDA)
  GO:0006325 chromatin organization (P, IMP)
  GO:0005515 protein binding (F, IPI)

Sequence (164 aa):
SKTAQKRLLKELQQLIKDSPPGIVAGPKSENNIFIWDCLIQGPPDTPYADGVFNAKLEFPKDYPLSPPKLTFTPSILHPNIYPNGEVCISILHSPGDDPNMYELAEERWSPVQSVEKILLSVMSMLSEPNIESGANIDACILWRDNRPEFERQVKLSILKSLGF

Secondary structure (DSSP, 8-state):
-HHHHHHHHHHHHHHHHSPPTTEEEEESSSS--SEEEEEEEPPTTSTTTT-EEEEEEE--TTTTTS--EEEESS--S-TTB-TTSBB--GGGS---S-TTSTTTTTTS--TT--HHHHHHHHHHHHHS--GGG---HHHHHHHHTTHHHHHHHHHHHHHHHTT-

Nearest PDB structures (foldseek):
  2ucz-assembly1_A  TM=1.006E+00  e=4.860E-35  Saccharomyces cerevisiae
  3fsh-assembly2_B  TM=9.301E-01  e=1.404E-21  Mus musculus
  2cyx-assembly1_A  TM=9.336E-01  e=1.019E-21  Homo sapiens
  6op8-assembly1_A  TM=9.276E-01  e=3.028E-21  Schizosaccharomyces pombe 972h-
  8t0s-assembly1_A  TM=9.165E-01  e=7.422E-21  Homo sapiens

Solvent-accessible surface area: 9591 Å² total; per-residue (Å²): 76,125,96,0,57,116,44,0,80,119,12,19,112,121,14,102,148,108,60,16,122,26,13,89,15,17,38,171,53,171,128,75,8,26,68,0,55,0,76,0,91,8,15,113,148,13,22,4,33,92,3,87,19,68,1,72,0,59,7,37,129,65,3,19,128,40,32,8,94,1,15,0,73,87,46,38,50,0,0,0,0,81,101,103,0,52,6,14,13,38,14,16,83,70,42,49,153,95,57,133,106,210,94,42,54,119,57,83,3,29,62,127,16,28,1,50,98,0,1,68,32,0,37,63,6,4,57,124,21,69,76,166,22,36,17,16,124,90,0,15,93,50,48,140,100,78,112,100,51,5,69,138,77,4,88,64,56,10,80,142,88,95,74,191

Radius of gyration: 16.31 Å; Cα contacts (8 Å, |Δi|>4): 256; chains: 1; bounding box: 50×28×46 Å

CATH classification: 3.10.110.10